Protein AF-A0A0K1E3K4-F1 (afdb_monomer)

Secondary structure (DSSP, 8-state):
------EEEEE---HHHHHHT--EEEEE-PPPGGG-SS---EEEEEEEEEEETTEEEEEEEEEEESSSSS-EE---

Nearest PDB structures (foldseek):
  6yfe-assembly1_AB  TM=3.812E-01  e=5.160E+00  Beihai levi-like virus 19

Solvent-accessible surface area (backbone atoms only — not comparable to full-atom values): 4699 Å² total; per-residue (Å²): 132,84,79,75,62,74,42,79,42,82,52,83,74,59,65,68,44,54,80,55,71,36,67,29,36,32,41,30,56,72,73,62,77,90,74,43,84,88,67,44,77,41,56,27,43,33,40,34,65,48,73,42,98,92,46,74,48,76,52,74,46,56,26,38,19,71,75,84,76,60,61,42,75,64,81,130

Mean predicted aligned error: 6.36 Å

Radius of gyration: 14.05 Å; Cα contacts (8 Å, |Δi|>4): 141; chains: 1; bounding box: 39×25×40 Å

Foldseek 3Di:
DPPQDWDKDWDDADDPCVVQVWIKIWTWTDDDPVVQPPFDWTKTKIWTFDDGPNDTDTDIFIWIDRPVHDIYGDDD

Sequence (76 aa):
MTVTKKIKTTAAVFELPQKLGILQYVEYEPPPREWCTDGCLYEGLLSAEGCRKGVCVRYRVWVHSRDRRRWEAKEK

pLDDT: mean 83.69, std 11.97, range [41.81, 94.12]

Structure (mmCIF, N/CA/C/O backbone):
data_AF-A0A0K1E3K4-F1
#
_entry.id   AF-A0A0K1E3K4-F1
#
loop_
_atom_site.group_PDB
_atom_site.id
_atom_site.type_symbol
_atom_site.label_atom_id
_atom_site.label_alt_id
_atom_site.label_comp_id
_atom_site.label_asym_id
_atom_site.label_entity_id
_atom_site.label_seq_id
_atom_site.pdbx_PDB_ins_code
_atom_site.Cartn_x
_atom_site.Cartn_y
_atom_site.Cartn_z
_atom_site.occupancy
_atom_site.B_iso_or_equiv
_atom_site.auth_seq_id
_atom_site.auth_comp_id
_atom_site.auth_asym_id
_atom_site.auth_atom_id
_atom_site.pdbx_PDB_model_num
ATOM 1 N N . MET A 1 1 ? 28.453 1.883 -10.195 1.00 41.81 1 MET A N 1
ATOM 2 C CA . MET A 1 1 ? 27.599 1.435 -9.075 1.00 41.81 1 MET A CA 1
ATOM 3 C C . MET A 1 1 ? 26.253 2.124 -9.213 1.00 41.81 1 MET A C 1
ATOM 5 O O . MET A 1 1 ? 26.167 3.322 -8.976 1.00 41.81 1 MET A O 1
ATOM 9 N N . THR A 1 2 ? 25.230 1.429 -9.707 1.00 49.91 2 THR A N 1
ATOM 10 C CA . THR A 1 2 ? 23.876 1.991 -9.788 1.00 49.91 2 THR A CA 1
ATOM 11 C C . THR A 1 2 ? 23.314 2.078 -8.376 1.00 49.91 2 THR A C 1
ATOM 13 O O . THR A 1 2 ? 23.062 1.056 -7.746 1.00 49.91 2 THR A O 1
ATOM 16 N N . VAL A 1 3 ? 23.170 3.293 -7.851 1.00 54.34 3 VAL A N 1
ATOM 17 C CA . VAL A 1 3 ? 22.484 3.522 -6.578 1.00 54.34 3 VAL A CA 1
ATOM 18 C C . VAL A 1 3 ? 21.016 3.177 -6.801 1.00 54.34 3 VAL A C 1
ATOM 20 O O . VAL A 1 3 ? 20.287 3.939 -7.439 1.00 54.34 3 VAL A O 1
ATOM 23 N N . THR A 1 4 ? 20.588 2.009 -6.327 1.00 64.19 4 THR A N 1
ATOM 24 C CA . THR A 1 4 ? 19.185 1.596 -6.370 1.00 64.19 4 THR A CA 1
ATOM 25 C C . THR A 1 4 ? 18.403 2.515 -5.438 1.00 64.19 4 THR A C 1
ATOM 27 O O . THR A 1 4 ? 18.387 2.352 -4.220 1.00 64.19 4 THR A O 1
ATOM 30 N N . LYS A 1 5 ? 17.826 3.581 -5.995 1.00 74.44 5 LYS A N 1
ATOM 31 C CA . LYS A 1 5 ? 17.061 4.553 -5.218 1.00 74.44 5 LYS A CA 1
ATOM 32 C C . LYS A 1 5 ? 15.729 3.914 -4.835 1.00 74.44 5 LYS A C 1
ATOM 34 O O . LYS A 1 5 ? 14.882 3.707 -5.700 1.00 74.44 5 LYS A O 1
ATOM 39 N N . LYS A 1 6 ? 15.536 3.637 -3.543 1.00 82.50 6 LYS A N 1
ATOM 40 C CA . LYS A 1 6 ? 14.231 3.243 -3.000 1.00 82.50 6 LYS A CA 1
ATOM 41 C C . LYS A 1 6 ? 13.232 4.369 -3.230 1.00 82.50 6 LYS A C 1
ATOM 43 O O . LYS A 1 6 ? 13.467 5.512 -2.833 1.00 82.50 6 LYS A O 1
ATOM 48 N N .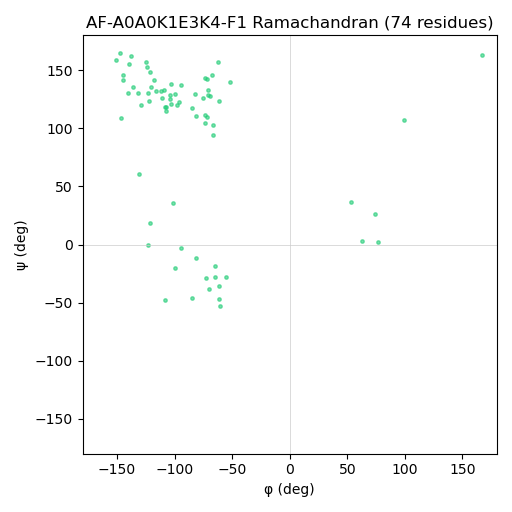 ILE A 1 7 ? 12.133 4.050 -3.900 1.00 87.38 7 ILE A N 1
ATOM 49 C CA . ILE A 1 7 ? 11.042 4.985 -4.150 1.00 87.38 7 ILE A CA 1
ATOM 50 C C . ILE A 1 7 ? 9.948 4.693 -3.132 1.00 87.38 7 ILE A C 1
ATOM 52 O O . ILE A 1 7 ? 9.520 3.551 -2.986 1.00 87.38 7 ILE A O 1
ATOM 56 N N . LYS A 1 8 ? 9.485 5.743 -2.450 1.00 90.00 8 LYS A N 1
ATOM 57 C CA . LYS A 1 8 ? 8.326 5.690 -1.563 1.00 90.00 8 LYS A CA 1
ATOM 58 C C . LYS A 1 8 ? 7.166 6.414 -2.230 1.00 90.00 8 LYS A C 1
ATOM 60 O O . LYS A 1 8 ? 7.264 7.608 -2.500 1.00 90.00 8 LYS A O 1
ATOM 65 N N . THR A 1 9 ? 6.084 5.695 -2.500 1.00 91.00 9 THR A N 1
ATOM 66 C CA . THR A 1 9 ? 4.866 6.257 -3.095 1.00 91.00 9 THR A CA 1
ATOM 67 C C . THR A 1 9 ? 3.674 6.022 -2.186 1.00 91.00 9 THR A C 1
ATOM 69 O O . THR A 1 9 ? 3.623 5.025 -1.470 1.00 91.00 9 THR A O 1
ATOM 72 N N . THR A 1 10 ? 2.707 6.932 -2.198 1.00 90.81 10 THR A N 1
ATOM 73 C CA . THR A 1 10 ? 1.404 6.666 -1.587 1.00 90.81 10 THR A CA 1
ATOM 74 C C . THR A 1 10 ? 0.623 5.701 -2.470 1.00 90.81 10 THR A C 1
ATOM 76 O O . THR A 1 10 ? 0.722 5.745 -3.698 1.00 90.81 10 THR A O 1
ATOM 79 N N . ALA A 1 11 ? -0.132 4.808 -1.840 1.00 90.06 11 ALA A N 1
ATOM 80 C CA . ALA A 1 11 ? -0.982 3.850 -2.526 1.00 90.06 11 ALA A CA 1
ATOM 81 C C . ALA A 1 11 ? -2.334 3.723 -1.822 1.00 90.06 11 ALA A C 1
ATOM 83 O O . ALA A 1 11 ? -2.507 4.109 -0.666 1.00 90.06 11 ALA A O 1
ATOM 84 N N . ALA A 1 12 ? -3.292 3.168 -2.549 1.00 89.50 12 ALA A N 1
ATOM 85 C CA . ALA A 1 12 ? -4.661 2.968 -2.109 1.00 89.50 12 ALA A CA 1
ATOM 86 C C . ALA A 1 12 ? -5.070 1.514 -2.397 1.00 89.50 12 ALA A C 1
ATOM 88 O O . ALA A 1 12 ? -5.988 1.265 -3.170 1.00 89.50 12 ALA A O 1
ATOM 89 N N . VAL A 1 13 ? -4.355 0.551 -1.801 1.00 89.81 13 VAL A N 1
ATOM 90 C CA . VAL A 1 13 ? -4.565 -0.888 -2.064 1.00 89.81 13 VAL A CA 1
ATOM 91 C C . VAL A 1 13 ? -5.682 -1.454 -1.193 1.00 89.81 13 VAL A C 1
ATOM 93 O O . VAL A 1 13 ? -6.575 -2.128 -1.685 1.00 89.81 13 VAL A O 1
ATOM 96 N N . PHE A 1 14 ? -5.671 -1.144 0.104 1.00 90.19 14 PHE A N 1
ATOM 97 C CA . PHE A 1 14 ? -6.662 -1.662 1.050 1.00 90.19 14 PHE A CA 1
ATOM 98 C C . PHE A 1 14 ? -7.713 -0.611 1.403 1.00 90.19 14 PHE A C 1
ATOM 100 O O . PHE A 1 14 ? -7.367 0.541 1.676 1.00 90.19 14 PHE A O 1
ATOM 107 N N . GLU A 1 15 ? -8.986 -0.997 1.468 1.00 89.50 15 GLU A N 1
ATOM 108 C CA . GLU A 1 15 ? -10.082 -0.070 1.782 1.00 89.50 15 GLU A CA 1
ATOM 109 C C . GLU A 1 15 ? -10.089 0.406 3.243 1.00 89.50 15 GLU A C 1
ATOM 111 O O . GLU A 1 15 ? -10.387 1.571 3.507 1.00 89.50 15 GLU A O 1
ATOM 116 N N . LEU A 1 16 ? -9.773 -0.467 4.208 1.00 88.31 16 LEU A N 1
ATOM 117 C CA . LEU A 1 16 ? -9.925 -0.151 5.635 1.00 88.31 16 LEU A CA 1
ATOM 118 C C . LEU A 1 16 ? -9.066 1.056 6.067 1.00 88.31 16 LEU A C 1
ATOM 120 O O . LEU A 1 16 ? -9.640 2.012 6.597 1.00 88.31 16 LEU A O 1
ATOM 124 N N . PRO A 1 17 ? -7.741 1.108 5.809 1.00 88.81 17 PRO A N 1
ATOM 125 C CA . PRO A 1 17 ? -6.970 2.306 6.134 1.00 88.81 17 PRO A CA 1
ATOM 126 C C . PRO A 1 17 ? -7.446 3.545 5.381 1.00 88.81 17 PRO A C 1
ATOM 128 O O . PRO A 1 17 ? -7.475 4.618 5.974 1.00 88.81 17 PRO A O 1
ATOM 131 N N . GLN A 1 18 ? -7.895 3.418 4.125 1.00 89.56 18 GLN A N 1
ATOM 132 C CA . GLN A 1 18 ? -8.425 4.562 3.371 1.00 89.56 18 GLN A CA 1
ATOM 133 C C . GLN A 1 18 ? -9.656 5.162 4.051 1.00 89.56 18 GLN A C 1
ATOM 135 O O . GLN A 1 18 ? -9.705 6.371 4.269 1.00 89.56 18 GLN A O 1
ATOM 140 N N . LYS A 1 19 ? -10.618 4.325 4.466 1.00 90.81 19 LYS A N 1
ATOM 141 C CA . LYS A 1 19 ? -11.832 4.764 5.180 1.00 90.81 19 LYS A CA 1
ATOM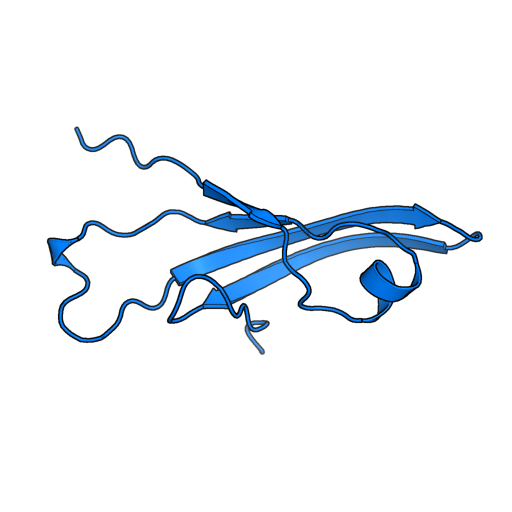 142 C C . LYS A 1 19 ? -11.524 5.368 6.555 1.00 90.81 19 LYS A C 1
ATOM 144 O O . LYS A 1 19 ? -12.262 6.228 7.044 1.00 90.81 19 LYS A O 1
ATOM 149 N N . LEU A 1 20 ? -10.423 4.948 7.177 1.00 90.31 20 LEU A N 1
ATOM 150 C CA . LEU A 1 20 ? -9.914 5.530 8.421 1.00 90.31 20 LEU A CA 1
ATOM 151 C C . LEU A 1 20 ? -9.095 6.814 8.199 1.00 90.31 20 LEU A C 1
ATOM 153 O O . LEU A 1 20 ? -8.846 7.541 9.161 1.00 90.31 20 LEU A O 1
ATOM 157 N N . GLY A 1 21 ? -8.720 7.138 6.957 1.00 90.00 21 GLY A N 1
ATOM 158 C CA . GLY A 1 21 ? -7.835 8.259 6.633 1.00 90.00 21 GLY A CA 1
ATOM 159 C C . GLY A 1 21 ? -6.369 7.997 6.994 1.00 90.00 21 GLY A C 1
ATOM 160 O O . GLY A 1 21 ? -5.630 8.933 7.288 1.00 90.00 21 GLY A O 1
ATOM 161 N N . ILE A 1 22 ? -5.967 6.728 7.024 1.00 91.19 22 ILE A N 1
ATOM 162 C CA . ILE A 1 22 ? -4.601 6.271 7.271 1.00 91.19 22 ILE A CA 1
ATOM 163 C C . ILE A 1 22 ? -3.935 6.020 5.919 1.00 91.19 22 ILE A C 1
ATOM 165 O O . ILE A 1 22 ? -4.422 5.238 5.098 1.00 91.19 22 ILE A O 1
ATOM 169 N N . LEU A 1 23 ? -2.815 6.704 5.688 1.00 92.00 23 LEU A N 1
ATOM 170 C CA . LEU A 1 23 ? -2.062 6.597 4.444 1.00 92.00 23 LEU A CA 1
ATOM 171 C C . LEU A 1 23 ? -1.349 5.248 4.352 1.00 92.00 23 LEU A C 1
ATOM 173 O O . LEU A 1 23 ? -0.821 4.732 5.337 1.00 92.00 23 LEU A O 1
ATOM 177 N N . GLN A 1 24 ? -1.306 4.706 3.139 1.00 92.94 24 GLN A N 1
ATOM 178 C CA . GLN A 1 24 ? -0.539 3.509 2.819 1.00 92.94 24 GLN A CA 1
ATOM 179 C C . GLN A 1 24 ? 0.638 3.934 1.952 1.00 92.94 24 GLN A C 1
ATOM 181 O O . GLN A 1 24 ? 0.471 4.692 0.992 1.00 92.94 24 GLN A O 1
ATOM 186 N N . TYR A 1 25 ? 1.825 3.451 2.294 1.00 93.06 25 TYR A N 1
ATOM 187 C CA . TYR A 1 25 ? 3.048 3.736 1.560 1.00 93.06 25 TYR A CA 1
ATOM 188 C C . TYR A 1 25 ? 3.599 2.458 0.965 1.00 93.06 25 TYR A C 1
ATOM 190 O O . TYR A 1 25 ? 3.734 1.470 1.676 1.00 93.06 25 TYR A O 1
ATOM 198 N N . VAL A 1 26 ? 3.960 2.498 -0.310 1.00 93.50 26 VAL A N 1
ATOM 199 C CA . VAL A 1 26 ? 4.695 1.425 -0.969 1.00 93.50 26 VAL A CA 1
ATOM 200 C C . VAL A 1 26 ? 6.136 1.857 -1.134 1.00 93.50 26 VAL A C 1
ATOM 202 O O . VAL A 1 26 ? 6.417 2.913 -1.705 1.00 93.50 26 VAL A O 1
ATOM 205 N N . GLU A 1 27 ? 7.037 1.026 -0.632 1.00 92.94 27 GLU A N 1
ATOM 206 C CA . GLU A 1 27 ? 8.470 1.135 -0.859 1.00 92.94 27 GLU A CA 1
ATOM 207 C C . GLU A 1 27 ? 8.874 0.092 -1.897 1.00 92.94 27 GLU A C 1
ATOM 209 O O . GLU A 1 27 ? 8.655 -1.100 -1.689 1.00 92.94 27 GLU 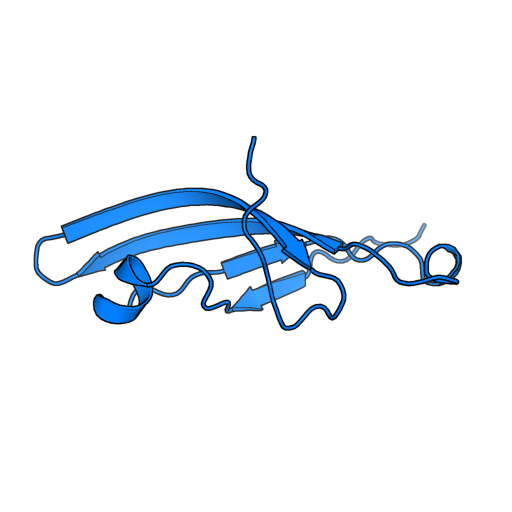A O 1
ATOM 214 N N . TYR A 1 28 ? 9.441 0.531 -3.019 1.00 89.81 28 TYR A N 1
ATOM 215 C CA . TYR A 1 28 ? 9.899 -0.369 -4.075 1.00 89.81 28 TYR A CA 1
ATOM 216 C C . TYR A 1 28 ? 11.233 0.082 -4.659 1.00 89.81 28 TYR A C 1
ATOM 218 O O . TYR A 1 28 ? 11.597 1.264 -4.620 1.00 89.81 28 TYR A O 1
ATOM 226 N N . GLU A 1 29 ? 11.958 -0.880 -5.215 1.00 85.69 29 GLU A N 1
ATOM 227 C CA . GLU A 1 29 ? 13.214 -0.653 -5.916 1.00 85.69 29 GLU A CA 1
ATOM 228 C C . GLU A 1 29 ? 12.984 -0.851 -7.417 1.00 85.69 29 GLU A C 1
ATOM 230 O O . GLU A 1 29 ? 12.564 -1.931 -7.835 1.00 85.69 29 GLU A O 1
ATOM 235 N N . PRO A 1 30 ? 13.188 0.185 -8.252 1.00 78.00 30 PRO A N 1
ATOM 236 C CA . PRO A 1 30 ? 13.024 0.031 -9.687 1.00 78.00 30 PRO A CA 1
ATOM 237 C C . PRO A 1 30 ? 14.174 -0.825 -10.248 1.00 78.00 30 PRO A C 1
ATOM 239 O O . PRO A 1 30 ? 15.338 -0.489 -10.007 1.00 78.00 30 PRO A O 1
ATOM 242 N N . PRO A 1 31 ? 13.885 -1.889 -11.018 1.00 72.56 31 PRO A N 1
ATOM 243 C CA . PRO A 1 31 ? 14.921 -2.633 -11.720 1.00 72.56 31 PRO A CA 1
ATOM 244 C C . PRO A 1 31 ? 15.638 -1.738 -12.748 1.00 72.56 31 PRO A C 1
ATOM 246 O O . PRO A 1 31 ? 15.071 -0.733 -13.207 1.00 72.56 31 PRO A O 1
ATOM 249 N N . PRO A 1 32 ? 16.883 -2.080 -13.129 1.00 72.81 32 PRO A N 1
ATOM 250 C CA . PRO A 1 32 ? 17.586 -1.410 -14.215 1.00 72.81 32 PRO A CA 1
ATOM 251 C C . PRO A 1 32 ? 16.721 -1.373 -15.479 1.00 72.81 32 PRO A C 1
ATOM 253 O O . PRO A 1 32 ? 16.054 -2.351 -15.809 1.00 72.81 32 PRO A O 1
ATOM 256 N N . ARG A 1 33 ? 16.738 -0.246 -16.205 1.00 65.62 33 ARG A N 1
ATOM 257 C CA . ARG A 1 33 ? 15.905 -0.052 -17.411 1.00 65.62 33 ARG A CA 1
ATOM 258 C C . ARG A 1 33 ? 16.115 -1.148 -18.463 1.00 65.62 33 ARG A C 1
ATOM 260 O O . ARG A 1 33 ? 15.187 -1.453 -19.199 1.00 65.62 33 ARG A O 1
ATOM 267 N N . GLU A 1 34 ? 17.306 -1.741 -18.487 1.00 63.97 34 GLU A N 1
ATOM 268 C CA . GLU A 1 34 ? 17.713 -2.835 -19.376 1.00 63.97 34 GLU A CA 1
ATOM 269 C C . GLU A 1 34 ? 16.939 -4.144 -19.142 1.00 63.97 34 GLU A C 1
ATOM 271 O O . GLU A 1 34 ? 16.916 -4.996 -20.020 1.00 63.97 34 GLU A O 1
ATOM 276 N N . TRP A 1 35 ? 16.285 -4.315 -17.987 1.00 67.06 35 TRP A N 1
ATOM 277 C CA . TRP A 1 35 ? 15.499 -5.515 -17.662 1.00 67.06 35 TRP A CA 1
ATOM 278 C C . TRP A 1 35 ? 14.003 -5.371 -17.991 1.00 67.06 35 TRP A C 1
ATOM 280 O O . TRP A 1 35 ? 13.244 -6.320 -17.820 1.00 67.06 35 TRP A O 1
ATOM 290 N N . CYS A 1 36 ? 13.558 -4.199 -18.462 1.00 67.44 36 CYS A N 1
ATOM 291 C CA . CYS A 1 36 ? 12.138 -3.877 -18.655 1.00 67.44 36 CYS A CA 1
ATOM 292 C C . CYS A 1 36 ? 11.646 -3.965 -20.108 1.00 67.44 36 CYS A C 1
ATOM 294 O O . CYS A 1 36 ? 10.800 -3.164 -20.506 1.00 67.44 36 CYS A O 1
ATOM 296 N N . THR A 1 37 ? 12.147 -4.912 -20.899 1.00 60.03 37 THR A N 1
ATOM 297 C CA . THR A 1 37 ? 11.836 -5.005 -22.338 1.00 60.03 37 THR A CA 1
ATOM 298 C C . THR A 1 37 ? 10.407 -5.504 -22.629 1.00 60.03 37 THR A C 1
ATOM 300 O O . THR A 1 37 ? 9.806 -5.040 -23.591 1.00 60.03 37 THR A O 1
ATOM 303 N N . ASP A 1 38 ? 9.815 -6.327 -21.749 1.00 61.94 38 ASP A N 1
ATOM 304 C CA . ASP A 1 38 ? 8.483 -6.955 -21.934 1.00 61.94 38 ASP A CA 1
ATOM 305 C C . ASP A 1 38 ? 7.456 -6.614 -20.830 1.00 61.94 38 ASP A C 1
ATOM 307 O O . ASP A 1 38 ? 6.431 -7.275 -20.662 1.00 61.94 38 ASP A O 1
ATOM 311 N N . GLY A 1 39 ? 7.708 -5.543 -20.072 1.00 64.00 39 GLY A N 1
ATOM 312 C CA . GLY A 1 39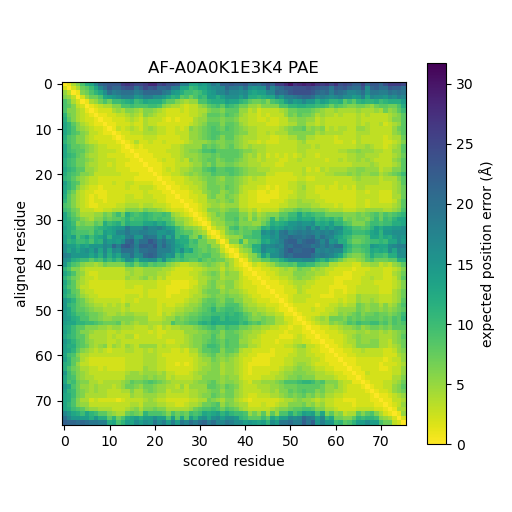 ? 6.858 -5.115 -18.957 1.00 64.00 39 GLY A CA 1
ATOM 313 C C . GLY A 1 39 ? 7.418 -5.562 -17.609 1.00 64.00 39 GLY A C 1
ATOM 314 O O . GLY A 1 39 ? 7.383 -6.731 -17.237 1.00 64.00 39 GLY A O 1
ATOM 315 N N . CYS A 1 40 ? 7.943 -4.601 -16.852 1.00 76.31 40 CYS A N 1
ATOM 316 C CA . CYS A 1 40 ? 8.513 -4.867 -15.539 1.00 76.31 40 CYS A CA 1
ATOM 317 C C . CYS A 1 40 ? 7.423 -5.101 -14.491 1.00 76.31 40 CYS A C 1
ATOM 319 O O . CYS A 1 40 ? 6.562 -4.247 -14.275 1.00 76.31 40 CYS A O 1
ATOM 321 N N . LEU A 1 41 ? 7.514 -6.234 -13.794 1.00 82.44 41 LEU A N 1
ATOM 322 C CA . LEU A 1 41 ? 6.817 -6.432 -12.532 1.00 82.44 41 LEU A CA 1
ATOM 323 C C . LEU A 1 41 ? 7.637 -5.763 -11.424 1.00 82.44 41 LEU A C 1
ATOM 325 O O . LEU A 1 41 ? 8.736 -6.198 -11.092 1.00 82.44 41 LEU A O 1
ATOM 329 N N . TYR A 1 42 ? 7.115 -4.673 -10.878 1.00 85.88 42 TYR A N 1
ATOM 330 C CA . TYR A 1 42 ? 7.689 -3.984 -9.733 1.00 85.88 42 TYR A CA 1
ATOM 331 C C . TYR A 1 42 ? 7.188 -4.650 -8.464 1.00 85.88 42 TYR A C 1
ATOM 333 O O . TYR A 1 42 ? 5.991 -4.618 -8.199 1.00 85.88 42 TYR A O 1
ATOM 341 N N . GLU A 1 43 ? 8.088 -5.211 -7.668 1.00 88.50 43 GLU A N 1
ATOM 342 C CA . GLU A 1 43 ? 7.767 -5.699 -6.331 1.00 88.50 43 GLU A CA 1
ATOM 343 C C . GLU A 1 43 ? 8.070 -4.614 -5.297 1.00 88.50 43 GLU A C 1
ATOM 345 O O . GLU A 1 43 ? 9.083 -3.914 -5.362 1.00 88.50 43 GLU A O 1
ATOM 350 N N . GLY A 1 44 ? 7.161 -4.452 -4.344 1.00 90.94 44 GLY A N 1
ATOM 351 C CA . GLY A 1 44 ? 7.271 -3.458 -3.293 1.00 90.94 44 GLY A CA 1
ATOM 352 C C . GLY A 1 44 ? 6.646 -3.936 -1.996 1.00 90.94 44 GLY A C 1
ATOM 353 O O . GLY A 1 44 ? 5.874 -4.894 -1.955 1.00 90.94 44 GLY A O 1
ATOM 354 N N . LEU A 1 45 ? 6.977 -3.242 -0.916 1.00 92.94 45 LEU A N 1
ATOM 355 C CA . LEU A 1 45 ? 6.399 -3.478 0.393 1.00 92.94 45 LEU A CA 1
ATOM 356 C C . LEU A 1 45 ? 5.444 -2.342 0.734 1.00 92.94 45 LEU A C 1
ATOM 358 O O . LEU A 1 45 ? 5.859 -1.195 0.910 1.00 92.94 45 LEU A O 1
ATOM 362 N N . LEU A 1 46 ? 4.163 -2.670 0.852 1.00 94.12 46 LEU A N 1
ATOM 363 C CA . LEU A 1 46 ? 3.154 -1.754 1.352 1.00 94.12 46 LEU A CA 1
ATOM 364 C C . LEU A 1 46 ? 3.179 -1.756 2.876 1.00 94.12 46 LEU A C 1
ATOM 366 O O . LEU A 1 46 ? 3.106 -2.815 3.492 1.00 94.12 46 LEU A O 1
ATOM 370 N N . SER A 1 47 ? 3.240 -0.576 3.481 1.00 94.12 47 SER A N 1
ATOM 371 C CA . SER A 1 47 ? 3.128 -0.371 4.923 1.00 94.12 47 SER A CA 1
ATOM 372 C C . SER A 1 47 ? 1.986 0.599 5.218 1.00 94.12 47 SER A C 1
ATOM 374 O O . SER A 1 47 ? 1.908 1.679 4.626 1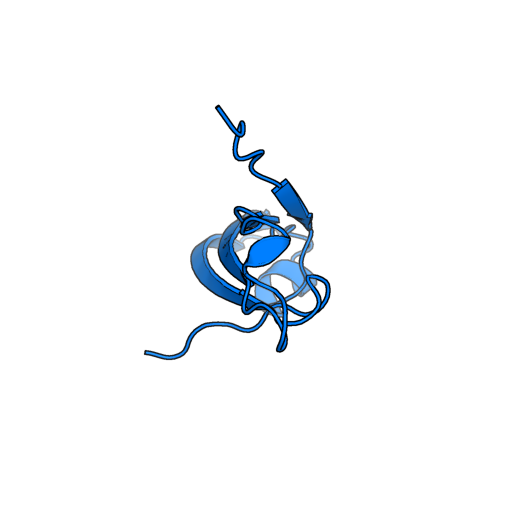.00 94.12 47 SER A O 1
ATOM 376 N N . ALA A 1 48 ? 1.109 0.211 6.140 1.00 93.69 48 ALA A N 1
ATOM 377 C CA . ALA A 1 48 ? 0.026 1.040 6.650 1.00 93.69 48 ALA A CA 1
ATOM 378 C C . ALA A 1 48 ? 0.084 1.019 8.176 1.00 93.69 48 ALA A C 1
ATOM 380 O O . ALA A 1 48 ? -0.004 -0.046 8.792 1.00 93.69 48 ALA A O 1
ATOM 381 N N . GLU A 1 49 ? 0.262 2.190 8.779 1.00 94.06 49 GLU A N 1
ATOM 382 C CA . GLU A 1 49 ? 0.361 2.336 10.226 1.00 94.06 49 GLU A CA 1
ATOM 383 C C . GLU A 1 49 ? -0.383 3.593 10.667 1.00 94.06 49 GLU A C 1
ATOM 385 O O . GLU A 1 49 ? -0.196 4.672 10.104 1.00 94.06 49 GLU A O 1
ATOM 390 N N . GLY A 1 50 ? -1.245 3.451 11.668 1.00 92.12 50 GLY A N 1
ATOM 391 C CA . GLY A 1 50 ? -1.926 4.580 12.280 1.00 92.12 50 GLY A CA 1
ATOM 392 C C . GLY A 1 50 ? -3.081 4.160 13.177 1.00 92.12 50 GLY A C 1
ATOM 393 O O . GLY A 1 50 ? -3.590 3.043 13.089 1.00 92.12 50 GLY A O 1
ATOM 394 N N . CYS A 1 51 ? -3.518 5.092 14.021 1.00 91.94 51 CYS A N 1
ATOM 395 C CA . CYS A 1 51 ? -4.710 4.951 14.846 1.00 91.94 51 CYS A CA 1
ATOM 396 C C . CYS A 1 51 ? -5.681 6.088 14.531 1.00 91.94 51 CYS A C 1
ATOM 398 O O . CYS A 1 51 ? -5.333 7.265 14.633 1.00 91.94 51 CYS A O 1
ATOM 400 N N . ARG A 1 52 ? -6.908 5.747 14.143 1.00 89.88 52 ARG A N 1
ATOM 401 C CA . ARG A 1 52 ? -7.980 6.703 13.834 1.00 89.88 52 ARG A CA 1
ATOM 402 C C . ARG A 1 52 ? -9.306 6.105 14.284 1.00 89.88 52 ARG A C 1
ATOM 404 O O . ARG A 1 52 ? -9.537 4.915 14.113 1.00 89.88 52 ARG A O 1
ATOM 411 N N . LYS A 1 53 ? -10.195 6.940 14.831 1.00 86.94 53 LYS A N 1
ATOM 412 C CA . LYS A 1 53 ? -11.558 6.537 15.236 1.00 86.94 53 LYS A CA 1
ATOM 413 C C . LYS A 1 53 ? -11.591 5.312 16.178 1.00 86.94 53 LYS A C 1
ATOM 415 O O . LYS A 1 53 ? -12.460 4.462 16.045 1.00 86.94 53 LYS A O 1
ATOM 420 N N . GLY A 1 54 ? -10.622 5.198 17.093 1.00 89.62 54 GLY A N 1
ATOM 421 C CA . GLY A 1 54 ? -10.524 4.069 18.032 1.00 89.62 54 GLY A CA 1
ATOM 422 C C . GLY A 1 54 ? -9.990 2.760 17.434 1.00 89.62 54 GLY A C 1
ATOM 423 O O . GLY A 1 54 ? -9.887 1.773 18.153 1.00 89.62 54 GLY A O 1
ATOM 424 N N . VAL A 1 55 ? -9.615 2.744 16.149 1.00 89.94 55 VAL A N 1
ATOM 425 C CA . VAL A 1 55 ? -9.034 1.580 15.468 1.00 89.94 55 VAL A CA 1
ATOM 426 C C . VAL A 1 55 ? -7.567 1.855 15.158 1.00 89.94 55 VAL A C 1
ATOM 428 O O . VAL A 1 55 ? -7.243 2.853 14.511 1.00 89.94 55 VAL A O 1
ATOM 431 N N . CYS A 1 56 ? -6.686 0.960 15.599 1.00 90.75 56 CYS A N 1
ATOM 432 C CA . CYS A 1 56 ? -5.270 0.963 15.249 1.00 90.75 56 CYS A CA 1
ATOM 433 C C . CYS A 1 56 ? -4.992 -0.126 14.219 1.00 90.75 56 CYS A C 1
ATOM 435 O O . CYS A 1 56 ? -5.343 -1.286 14.419 1.00 90.75 56 CYS A O 1
ATOM 437 N N . VAL A 1 57 ? -4.337 0.249 13.126 1.00 90.56 57 VAL A N 1
ATOM 43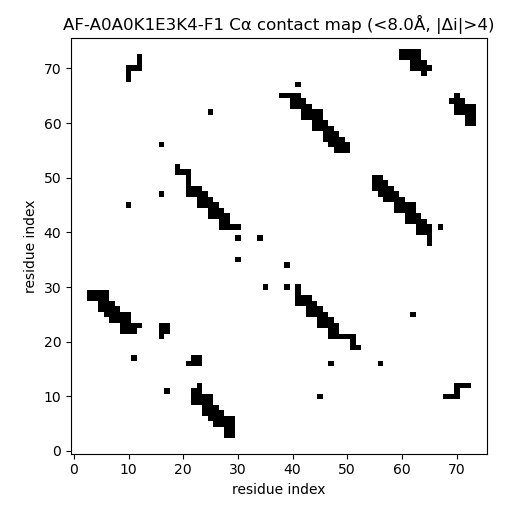8 C CA . VAL A 1 57 ? -3.865 -0.687 12.109 1.00 90.56 57 VAL A CA 1
ATOM 439 C C . VAL A 1 57 ? -2.358 -0.561 11.998 1.00 90.56 57 VAL A C 1
ATOM 441 O O . VAL A 1 57 ? -1.808 0.540 11.986 1.00 90.56 57 VAL A O 1
ATOM 444 N N . ARG A 1 58 ? -1.691 -1.707 11.929 1.00 91.62 58 ARG A N 1
ATOM 445 C CA . ARG A 1 58 ? -0.269 -1.807 11.635 1.00 91.62 58 ARG A CA 1
ATOM 446 C C . ARG A 1 58 ? -0.053 -3.082 10.852 1.00 91.62 58 ARG A C 1
ATOM 448 O O . ARG A 1 58 ? -0.168 -4.169 11.410 1.00 91.62 58 ARG A O 1
ATOM 455 N N . TYR A 1 59 ? 0.240 -2.957 9.568 1.00 87.06 59 TYR A N 1
ATOM 456 C CA . TYR A 1 59 ? 0.531 -4.125 8.751 1.00 87.06 59 TYR A CA 1
ATOM 457 C C . TYR A 1 59 ? 1.488 -3.802 7.611 1.00 87.06 59 TYR A C 1
ATOM 459 O O . TYR A 1 59 ? 1.651 -2.649 7.199 1.00 87.06 59 TYR A O 1
ATOM 467 N N . ARG A 1 60 ? 2.129 -4.863 7.117 1.00 92.44 60 ARG A N 1
ATOM 468 C CA . ARG A 1 60 ? 3.036 -4.836 5.973 1.00 92.44 60 ARG A CA 1
ATOM 469 C C . ARG A 1 60 ? 2.648 -5.959 5.024 1.00 92.44 60 ARG A C 1
ATOM 471 O O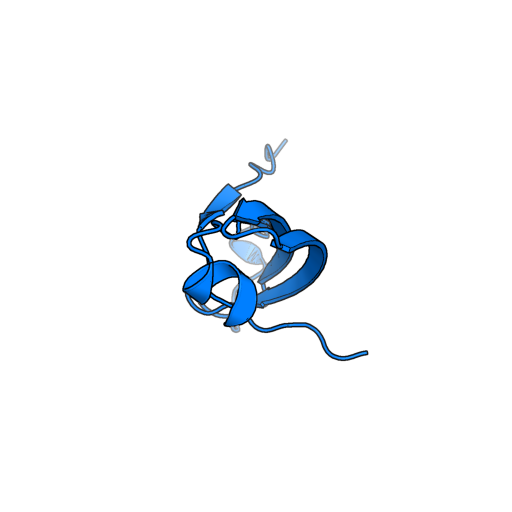 . ARG A 1 60 ? 2.457 -7.085 5.475 1.00 92.44 60 ARG A O 1
ATOM 478 N N . VAL A 1 61 ? 2.508 -5.650 3.742 1.00 92.12 61 VAL A N 1
ATOM 479 C CA . VAL A 1 61 ? 2.083 -6.610 2.717 1.00 92.12 61 VAL A CA 1
ATOM 480 C C . VAL A 1 61 ? 2.961 -6.452 1.487 1.00 92.12 61 VAL A C 1
ATOM 482 O O . VAL A 1 61 ? 3.237 -5.332 1.057 1.00 92.12 61 VAL A O 1
ATOM 485 N N . TRP A 1 62 ? 3.400 -7.575 0.923 1.00 92.38 62 TRP A N 1
ATOM 486 C CA . TRP A 1 62 ? 4.059 -7.584 -0.376 1.00 92.38 62 TRP A CA 1
ATOM 487 C C . TRP A 1 62 ? 3.051 -7.247 -1.464 1.00 92.38 62 TRP A C 1
ATOM 489 O O . TRP A 1 62 ? 1.989 -7.862 -1.560 1.00 92.38 62 TRP A O 1
ATOM 499 N N . VAL A 1 63 ? 3.398 -6.263 -2.277 1.00 93.06 63 VAL A N 1
ATOM 500 C CA . VAL A 1 63 ? 2.593 -5.817 -3.404 1.00 93.06 63 VAL A CA 1
ATOM 501 C C . VAL A 1 63 ? 3.410 -5.887 -4.680 1.00 93.06 63 VAL A C 1
ATOM 503 O O . VAL A 1 63 ? 4.634 -5.749 -4.653 1.00 93.06 63 VAL A O 1
ATOM 506 N N . HIS A 1 64 ? 2.733 -6.069 -5.804 1.00 90.81 64 HIS A N 1
ATOM 507 C CA . HIS A 1 64 ? 3.346 -5.933 -7.113 1.00 90.81 64 HIS A CA 1
ATOM 508 C C . HIS A 1 64 ? 2.595 -4.923 -7.975 1.00 90.81 64 HIS A C 1
ATOM 510 O O . HIS A 1 64 ? 1.422 -4.631 -7.756 1.00 90.81 64 HIS A O 1
ATOM 516 N N . SER A 1 65 ? 3.278 -4.368 -8.966 1.00 89.25 65 SER A N 1
ATOM 517 C CA . SER A 1 65 ? 2.709 -3.418 -9.914 1.00 89.25 65 SER A CA 1
ATOM 518 C C . SER A 1 65 ? 3.327 -3.617 -11.287 1.00 89.25 65 SER A C 1
ATOM 520 O O . SER A 1 65 ? 4.505 -3.935 -11.393 1.00 89.25 65 SER A O 1
ATOM 522 N N . ARG A 1 66 ? 2.552 -3.402 -12.350 1.00 87.06 66 ARG A N 1
ATOM 523 C CA . ARG A 1 66 ? 3.063 -3.400 -13.734 1.00 87.06 66 ARG A CA 1
ATOM 524 C C . ARG A 1 66 ? 3.303 -1.991 -14.278 1.00 87.06 66 ARG A C 1
ATOM 526 O O . ARG A 1 66 ? 4.050 -1.806 -15.229 1.00 87.06 66 ARG A O 1
ATOM 533 N N . ASP A 1 67 ? 2.675 -0.985 -13.674 1.00 83.62 67 ASP A N 1
ATOM 534 C CA . ASP A 1 67 ? 2.640 0.398 -14.163 1.00 83.62 67 ASP A CA 1
ATOM 535 C C . ASP A 1 67 ? 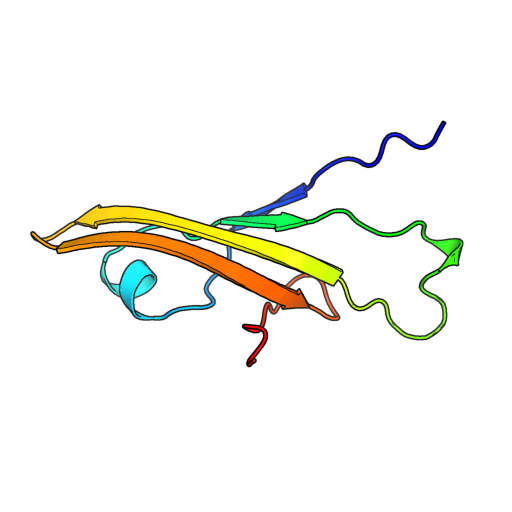3.168 1.422 -13.136 1.00 83.62 67 ASP A C 1
ATOM 537 O O . ASP A 1 67 ? 3.220 2.621 -13.424 1.00 83.62 67 ASP A O 1
ATOM 541 N N . ARG A 1 68 ? 3.579 0.959 -11.944 1.00 81.75 68 ARG A N 1
ATOM 542 C CA . ARG A 1 68 ? 3.968 1.745 -10.753 1.00 81.75 68 ARG A CA 1
ATOM 543 C C . ARG A 1 68 ? 2.843 2.603 -10.162 1.00 81.75 68 ARG A C 1
ATOM 545 O O . ARG A 1 68 ? 3.087 3.348 -9.211 1.00 81.75 68 ARG A O 1
ATOM 552 N N . ARG A 1 69 ? 1.627 2.521 -10.709 1.00 82.88 69 ARG A N 1
ATOM 553 C CA . ARG A 1 69 ? 0.454 3.312 -10.299 1.00 82.88 69 ARG A CA 1
ATOM 554 C C . ARG A 1 69 ? -0.558 2.443 -9.568 1.00 82.88 69 ARG A C 1
ATOM 556 O O . ARG A 1 69 ? -1.039 2.828 -8.506 1.00 82.88 69 ARG A O 1
ATOM 563 N N . ARG A 1 70 ? -0.868 1.278 -10.130 1.00 88.00 70 ARG A N 1
ATOM 564 C CA . ARG A 1 70 ? -1.761 0.276 -9.557 1.00 88.00 70 ARG A CA 1
ATOM 565 C C . ARG A 1 70 ? -0.925 -0.788 -8.873 1.00 88.00 70 ARG A C 1
ATOM 567 O O . ARG A 1 70 ? -0.081 -1.419 -9.503 1.00 88.00 70 ARG A O 1
ATOM 574 N N . TRP A 1 71 ? -1.149 -0.937 -7.577 1.00 90.81 71 TRP A N 1
ATOM 575 C CA . TRP A 1 71 ? -0.474 -1.914 -6.738 1.00 90.81 71 TRP A CA 1
ATOM 5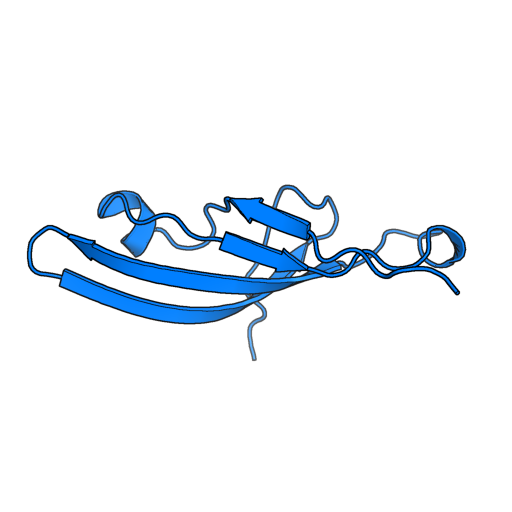76 C C . TRP A 1 71 ? -1.483 -2.966 -6.311 1.00 90.81 71 TRP A C 1
ATOM 578 O O . TRP A 1 71 ? -2.577 -2.628 -5.862 1.00 90.81 71 TRP A O 1
ATOM 588 N N . GLU A 1 72 ? -1.099 -4.223 -6.451 1.00 90.94 72 GLU A N 1
ATOM 589 C CA . GLU A 1 72 ? -1.924 -5.383 -6.140 1.00 90.94 72 GLU A CA 1
ATOM 590 C C . GLU A 1 72 ? -1.249 -6.172 -5.022 1.00 90.94 72 GLU A C 1
ATOM 592 O O . GLU A 1 72 ? -0.021 -6.259 -4.973 1.00 90.94 72 GLU A O 1
ATOM 597 N N . ALA A 1 73 ? -2.038 -6.705 -4.089 1.00 89.44 73 ALA A N 1
ATOM 598 C CA . ALA A 1 73 ? -1.509 -7.557 -3.033 1.00 89.44 73 ALA A CA 1
ATOM 599 C C . ALA A 1 73 ? -1.091 -8.905 -3.628 1.00 89.44 73 ALA A C 1
ATOM 601 O O . ALA A 1 73 ? -1.847 -9.516 -4.377 1.00 89.44 73 ALA A O 1
ATOM 602 N N . LYS A 1 74 ? 0.106 -9.375 -3.274 1.00 80.12 74 LYS A N 1
ATOM 603 C CA . LYS A 1 74 ? 0.563 -10.712 -3.650 1.00 80.12 74 LYS A CA 1
ATOM 604 C C . LYS A 1 74 ? -0.197 -11.729 -2.793 1.00 80.12 74 LYS A C 1
ATOM 606 O O . LYS A 1 74 ? 0.077 -11.840 -1.596 1.00 80.12 74 LYS A O 1
ATOM 611 N N . GLU A 1 75 ? -1.174 -12.419 -3.377 1.00 66.62 75 GLU A N 1
ATOM 612 C CA . GLU A 1 75 ? -1.808 -13.579 -2.741 1.00 66.62 75 GLU A CA 1
ATOM 613 C C . GLU A 1 75 ? -0.789 -14.726 -2.640 1.00 66.62 75 GLU A C 1
ATOM 615 O O . GLU A 1 75 ? 0.135 -14.826 -3.454 1.00 66.62 75 GLU A O 1
ATOM 620 N N . LYS A 1 76 ? -0.883 -15.509 -1.565 1.00 57.56 76 LYS A N 1
ATOM 621 C CA . LYS A 1 76 ? 0.112 -16.518 -1.187 1.00 57.56 76 LYS A CA 1
ATOM 622 C C . LYS A 1 76 ? -0.171 -17.865 -1.835 1.00 57.56 76 LYS A C 1
ATOM 624 O O . LYS A 1 76 ? -1.367 -18.213 -1.913 1.00 57.56 76 LYS A O 1
#